Protein AF-A0AA86GM60-F1 (afdb_monomer_lite)

Secondary structure (DSSP, 8-state):
--HHHHHHHHHHHIIIIITT---SSHHHHHHHHHHHHHHHHHT--BGGGTTB-HHHHHHHHHHTTSS----TTSS-----

Structure (mmCIF, N/CA/C/O backbone):
data_AF-A0AA86GM60-F1
#
_entry.id   AF-A0AA86GM60-F1
#
loop_
_atom_site.group_PDB
_atom_site.id
_atom_site.type_symbol
_atom_site.label_atom_id
_atom_site.label_alt_id
_atom_site.label_comp_id
_atom_site.label_asym_id
_atom_site.label_entity_id
_atom_site.label_seq_id
_atom_site.pdbx_PDB_ins_code
_atom_site.Cartn_x
_atom_site.Cartn_y
_atom_site.Cartn_z
_atom_site.occupancy
_atom_site.B_iso_or_equiv
_atom_site.auth_seq_id
_atom_site.auth_comp_id
_atom_site.auth_asym_id
_atom_site.auth_atom_id
_atom_site.pdbx_PDB_model_num
ATOM 1 N N . MET A 1 1 ? 21.842 -1.299 0.604 1.00 58.25 1 MET A N 1
ATOM 2 C CA . MET A 1 1 ? 21.035 -0.453 -0.315 1.00 58.25 1 MET A CA 1
ATOM 3 C C . MET A 1 1 ? 19.532 -0.711 -0.126 1.00 58.25 1 MET A C 1
ATOM 5 O O . MET A 1 1 ? 18.718 -0.309 -0.944 1.00 58.25 1 MET A O 1
ATOM 9 N N . ASP A 1 2 ? 19.159 -1.347 0.985 1.00 58.03 2 ASP A N 1
ATOM 10 C CA . ASP A 1 2 ? 17.892 -2.066 1.152 1.00 58.03 2 ASP A CA 1
ATOM 11 C C . ASP A 1 2 ? 16.840 -1.216 1.870 1.00 58.03 2 ASP A C 1
ATOM 13 O O . ASP A 1 2 ? 15.638 -1.395 1.686 1.00 58.03 2 ASP A O 1
ATOM 17 N N . ASN A 1 3 ? 17.298 -0.223 2.637 1.00 70.88 3 ASN A N 1
ATOM 18 C CA . ASN A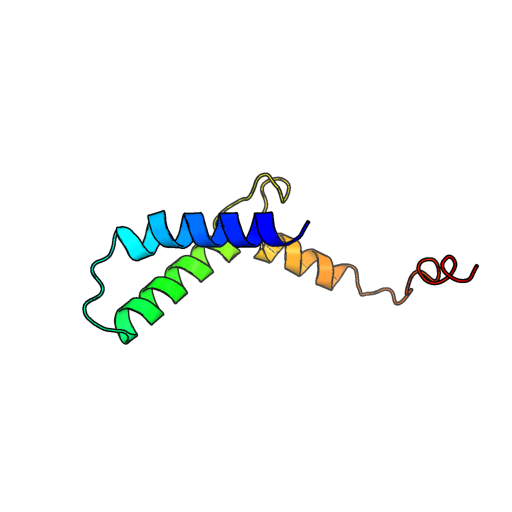 1 3 ? 16.420 0.638 3.417 1.00 70.88 3 ASN A CA 1
ATOM 19 C C . ASN A 1 3 ? 15.638 1.624 2.535 1.00 70.88 3 ASN A C 1
ATOM 21 O O . ASN A 1 3 ? 14.455 1.830 2.759 1.00 70.88 3 ASN A O 1
ATOM 25 N N . VAL A 1 4 ? 16.234 2.137 1.450 1.00 80.19 4 VAL A N 1
ATOM 26 C CA . VAL A 1 4 ? 15.595 3.159 0.596 1.00 80.19 4 VAL A CA 1
ATOM 27 C C . VAL A 1 4 ? 14.264 2.695 -0.013 1.00 80.19 4 VAL A C 1
ATOM 29 O O . VAL A 1 4 ? 13.335 3.490 -0.171 1.00 80.19 4 VAL A O 1
ATOM 32 N N . PHE A 1 5 ? 14.137 1.402 -0.332 1.00 75.19 5 PHE A N 1
ATOM 33 C CA . PHE A 1 5 ? 12.892 0.825 -0.844 1.00 75.19 5 PHE A CA 1
ATOM 34 C C . PHE A 1 5 ? 11.830 0.730 0.250 1.00 75.19 5 PHE A C 1
ATOM 36 O O . PHE A 1 5 ? 10.686 1.134 0.033 1.00 75.19 5 PHE A O 1
ATOM 43 N N . ILE A 1 6 ? 12.225 0.254 1.432 1.00 81.69 6 ILE A N 1
ATOM 44 C CA . ILE A 1 6 ? 11.361 0.163 2.609 1.00 81.69 6 ILE A CA 1
ATOM 45 C C . ILE A 1 6 ? 10.908 1.555 3.062 1.00 81.69 6 ILE A C 1
ATOM 47 O O . ILE A 1 6 ? 9.721 1.770 3.286 1.00 81.69 6 ILE A O 1
ATOM 51 N N . GLU A 1 7 ? 11.798 2.540 3.105 1.00 88.06 7 GLU A N 1
ATOM 52 C CA . GLU A 1 7 ? 11.467 3.924 3.448 1.00 88.06 7 GLU A CA 1
ATOM 53 C C . GLU A 1 7 ? 10.468 4.533 2.461 1.00 88.06 7 GLU A C 1
ATOM 55 O O . GLU A 1 7 ? 9.506 5.191 2.866 1.00 88.06 7 GLU A O 1
ATOM 60 N N . ARG A 1 8 ? 10.643 4.282 1.157 1.00 85.50 8 ARG A N 1
ATOM 61 C CA . ARG A 1 8 ? 9.720 4.769 0.124 1.00 85.50 8 ARG A CA 1
ATOM 62 C C . ARG A 1 8 ? 8.353 4.093 0.213 1.00 85.50 8 ARG A C 1
ATOM 64 O O . ARG A 1 8 ? 7.342 4.781 0.073 1.00 85.50 8 ARG A O 1
ATOM 71 N N . LEU A 1 9 ? 8.321 2.788 0.491 1.00 86.12 9 LEU A N 1
ATOM 72 C CA . LEU A 1 9 ? 7.097 2.036 0.773 1.00 86.12 9 LEU A CA 1
ATOM 73 C C . LEU A 1 9 ? 6.354 2.643 1.970 1.00 86.12 9 LEU A C 1
ATOM 75 O O . LEU A 1 9 ? 5.187 3.008 1.843 1.00 86.12 9 LEU A O 1
ATOM 79 N N . TRP A 1 10 ? 7.035 2.807 3.107 1.00 87.38 10 TRP A N 1
ATOM 80 C CA . TRP A 1 10 ? 6.443 3.361 4.327 1.00 87.38 10 TRP A CA 1
ATOM 81 C C . TRP A 1 10 ? 5.981 4.803 4.158 1.00 87.38 10 TRP A C 1
ATOM 83 O O . TRP A 1 10 ? 4.963 5.197 4.728 1.00 87.38 10 TRP A O 1
ATOM 93 N N . ARG A 1 11 ? 6.698 5.604 3.366 1.00 88.81 11 ARG A N 1
ATOM 94 C CA . ARG A 1 11 ? 6.256 6.953 3.021 1.00 88.81 11 ARG A CA 1
ATOM 95 C C . ARG A 1 11 ? 4.935 6.896 2.259 1.00 88.81 11 ARG A C 1
ATOM 97 O O . ARG A 1 11 ? 3.969 7.490 2.724 1.00 88.81 11 ARG A O 1
ATOM 104 N N . SER A 1 12 ? 4.860 6.140 1.166 1.00 87.94 12 SER A N 1
ATOM 105 C CA . SER A 1 12 ? 3.613 5.981 0.406 1.00 87.94 12 SER A CA 1
ATOM 106 C C . SER A 1 12 ? 2.469 5.441 1.272 1.00 87.94 12 SER A C 1
ATOM 108 O O . SER A 1 12 ? 1.387 6.013 1.247 1.00 87.94 12 SER A O 1
ATOM 110 N N . LEU A 1 13 ? 2.710 4.442 2.126 1.00 88.75 13 LEU A N 1
ATOM 111 C CA . LEU A 1 13 ? 1.681 3.895 3.019 1.00 88.75 13 LEU A CA 1
ATOM 112 C C . LEU A 1 13 ? 1.088 4.960 3.948 1.00 88.75 13 LEU A C 1
ATOM 114 O O . LEU A 1 13 ? -0.130 5.057 4.107 1.00 88.75 13 LEU A O 1
ATOM 118 N N . LYS A 1 14 ? 1.947 5.769 4.576 1.00 86.06 14 LYS A N 1
ATOM 119 C CA . LYS A 1 14 ? 1.487 6.804 5.502 1.00 86.06 14 LYS A CA 1
ATOM 120 C C . LYS A 1 14 ? 0.658 7.865 4.790 1.00 86.06 14 LYS A C 1
ATOM 122 O O . LYS A 1 14 ? -0.423 8.188 5.262 1.00 86.06 14 LYS A O 1
ATOM 127 N N . TYR A 1 15 ? 1.135 8.369 3.655 1.00 88.94 15 TYR A N 1
ATOM 128 C CA . TYR A 1 15 ? 0.460 9.453 2.938 1.00 88.94 15 TYR A CA 1
ATOM 129 C C . TYR A 1 15 ? -0.795 9.005 2.188 1.00 88.94 15 TYR A C 1
ATOM 131 O O . TYR A 1 15 ? -1.736 9.780 2.092 1.00 88.94 15 TYR A O 1
ATOM 139 N N . GLU A 1 16 ? -0.820 7.784 1.659 1.00 84.62 16 GLU A N 1
ATOM 140 C CA . GLU A 1 16 ? -1.909 7.303 0.801 1.00 84.62 16 GLU A CA 1
ATOM 141 C C . GLU A 1 16 ? -2.964 6.489 1.566 1.00 84.62 16 GLU A C 1
ATOM 143 O O . GLU A 1 16 ? -4.060 6.291 1.055 1.00 84.62 16 GLU A O 1
ATOM 148 N N . CYS A 1 17 ? -2.658 6.002 2.774 1.00 84.75 17 CYS A N 1
ATOM 149 C CA . CYS A 1 17 ? -3.593 5.211 3.577 1.00 84.75 17 CYS A CA 1
ATOM 150 C C . CYS A 1 17 ? -3.774 5.792 4.982 1.00 84.75 17 CYS A C 1
ATOM 152 O O . CYS A 1 17 ? -4.884 6.131 5.372 1.00 84.75 17 CYS A O 1
ATOM 154 N N . VAL A 1 18 ? -2.702 5.912 5.765 1.00 83.38 18 VAL A N 1
ATOM 155 C CA . VAL A 1 18 ? -2.834 6.211 7.205 1.00 83.38 18 VAL A CA 1
ATOM 156 C C . VAL A 1 18 ? -3.288 7.648 7.467 1.00 83.38 18 VAL A C 1
ATOM 158 O O . VAL A 1 18 ? -4.106 7.872 8.345 1.00 83.38 18 VAL A O 1
ATOM 161 N N . TYR A 1 19 ? -2.787 8.627 6.715 1.00 83.75 19 TYR A N 1
ATOM 162 C CA . TYR A 1 19 ? -3.129 10.040 6.919 1.00 83.75 19 TYR A CA 1
ATOM 163 C C . TYR A 1 19 ? -4.444 10.458 6.256 1.00 83.75 19 TYR A C 1
ATOM 165 O O . TYR A 1 19 ? -5.007 11.479 6.635 1.00 83.75 19 TYR A O 1
ATOM 173 N N . LEU A 1 20 ? -4.941 9.684 5.287 1.00 79.81 20 LEU A N 1
ATOM 174 C CA . LEU A 1 20 ? -6.210 9.963 4.604 1.00 79.81 20 LEU A CA 1
ATOM 175 C C . LEU A 1 20 ? -7.416 9.320 5.297 1.00 79.81 20 LEU A C 1
ATOM 177 O O . LEU A 1 20 ? -8.551 9.706 5.027 1.00 79.81 20 LEU A O 1
ATOM 181 N N . HIS A 1 21 ? -7.186 8.349 6.183 1.00 77.44 21 HIS A N 1
ATOM 182 C CA . HIS A 1 21 ? -8.243 7.611 6.859 1.00 77.44 21 HIS A CA 1
ATOM 183 C C . HIS A 1 21 ? -8.163 7.807 8.374 1.00 77.44 21 HIS A C 1
ATOM 185 O O . HIS A 1 21 ? -7.198 7.402 9.020 1.00 77.44 21 HIS A O 1
ATOM 191 N N . ALA A 1 22 ? -9.217 8.382 8.953 1.00 75.81 22 ALA A N 1
ATOM 192 C CA . ALA A 1 22 ? -9.433 8.376 10.393 1.00 75.81 22 ALA A CA 1
ATOM 193 C C . ALA A 1 22 ? -9.985 7.003 10.801 1.00 75.81 22 ALA A C 1
ATOM 195 O O . ALA A 1 22 ? -11.193 6.812 10.886 1.00 75.81 22 ALA A O 1
ATOM 196 N N . PHE A 1 23 ? -9.105 6.015 10.965 1.00 81.06 23 PHE A N 1
ATOM 197 C CA . PHE A 1 23 ? -9.515 4.698 11.449 1.00 81.06 23 PHE A CA 1
ATOM 198 C C . PHE A 1 23 ? -9.954 4.798 12.911 1.00 81.06 23 PHE A C 1
ATOM 200 O O . PHE A 1 23 ? -9.158 5.180 13.769 1.00 81.06 23 PHE A O 1
ATOM 207 N N . GLU A 1 24 ? -11.201 4.433 13.195 1.00 76.62 24 GLU A N 1
ATOM 208 C CA . GLU A 1 24 ? -11.763 4.468 14.549 1.00 76.62 24 GLU A CA 1
ATOM 209 C C . GLU A 1 24 ? -11.328 3.245 15.366 1.00 76.62 24 GLU A C 1
ATOM 211 O O . GLU A 1 24 ? -11.185 3.314 16.588 1.00 76.62 24 GLU A O 1
ATOM 216 N N . THR A 1 25 ? -11.047 2.123 14.691 1.00 85.75 25 THR A N 1
ATOM 217 C CA . THR A 1 25 ? -10.629 0.870 15.329 1.00 85.75 25 THR A CA 1
ATOM 218 C C . THR A 1 25 ? -9.400 0.228 14.676 1.00 85.75 25 THR A C 1
ATOM 220 O O . THR A 1 25 ? -9.128 0.364 13.480 1.00 85.75 25 THR A O 1
ATOM 223 N N . GLY A 1 26 ? -8.659 -0.565 15.461 1.00 83.69 26 GLY A N 1
ATOM 224 C CA . GLY A 1 26 ? -7.510 -1.332 14.960 1.00 83.69 26 GLY A CA 1
ATOM 225 C C . GLY A 1 26 ? -7.878 -2.364 13.883 1.00 83.69 26 GLY A C 1
ATOM 226 O O . GLY A 1 26 ? -7.070 -2.658 13.001 1.00 83.69 26 GLY A O 1
ATOM 227 N N . SER A 1 27 ? -9.108 -2.884 13.912 1.00 88.06 27 SER A N 1
ATOM 228 C CA . SER A 1 27 ? -9.630 -3.814 12.902 1.00 88.06 27 SER A CA 1
ATOM 229 C C . SER A 1 27 ? -9.807 -3.140 11.542 1.00 88.06 27 SER A C 1
ATOM 231 O O . SER A 1 27 ? -9.434 -3.711 10.515 1.00 88.06 27 SER A O 1
ATOM 233 N N . GLU A 1 28 ? -10.311 -1.907 11.525 1.00 84.69 28 GLU A N 1
ATOM 234 C CA . GLU A 1 28 ? -10.453 -1.118 10.300 1.00 84.69 28 GLU A CA 1
ATOM 235 C C . GLU A 1 28 ? -9.104 -0.702 9.733 1.00 84.69 28 GLU A C 1
ATOM 237 O O . GLU A 1 28 ? -8.895 -0.820 8.524 1.00 84.69 28 GLU A O 1
ATOM 242 N N . LEU A 1 29 ? -8.162 -0.313 10.599 1.00 87.12 29 LEU A N 1
ATOM 243 C CA . LEU A 1 29 ? -6.781 -0.067 10.198 1.00 87.12 29 LEU A CA 1
ATOM 244 C C . LEU A 1 29 ? -6.187 -1.315 9.537 1.00 87.12 29 LEU A C 1
ATOM 246 O O . LEU A 1 29 ? -5.646 -1.228 8.439 1.00 87.12 29 LEU A O 1
ATOM 250 N N . ARG A 1 30 ? -6.332 -2.497 10.149 1.00 88.00 30 ARG A N 1
ATOM 251 C CA . ARG A 1 30 ? -5.824 -3.754 9.577 1.00 88.00 30 ARG A CA 1
ATOM 252 C C . ARG A 1 30 ? -6.442 -4.054 8.211 1.00 88.00 30 ARG A C 1
ATOM 254 O O . ARG A 1 30 ? -5.722 -4.456 7.296 1.00 88.00 30 ARG A O 1
ATOM 261 N N . ALA A 1 31 ? -7.746 -3.840 8.054 1.00 89.38 31 ALA A N 1
ATOM 262 C CA . ALA A 1 31 ? -8.426 -4.020 6.775 1.00 89.38 31 ALA A CA 1
ATOM 263 C C . ALA A 1 31 ? -7.955 -2.998 5.722 1.00 89.38 31 ALA A C 1
ATOM 265 O O . ALA A 1 31 ? -7.709 -3.370 4.574 1.00 89.38 31 ALA A O 1
ATOM 266 N N . GLY A 1 32 ? -7.781 -1.730 6.106 1.00 87.12 32 GLY A N 1
ATOM 267 C CA . GLY A 1 32 ? -7.253 -0.663 5.251 1.00 87.12 32 GLY A CA 1
ATOM 268 C C . GLY A 1 32 ? -5.827 -0.9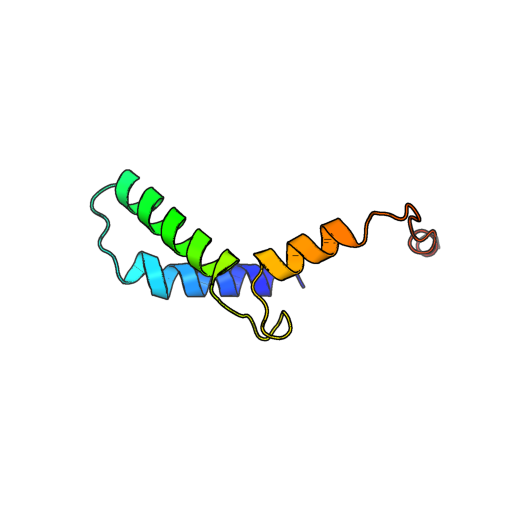41 4.783 1.00 87.12 32 GLY A C 1
ATOM 269 O O . GLY A 1 32 ? -5.559 -0.912 3.582 1.00 87.12 32 GLY A O 1
ATOM 270 N N . LEU A 1 33 ? -4.944 -1.324 5.708 1.00 89.06 33 LEU A N 1
ATOM 271 C CA . LEU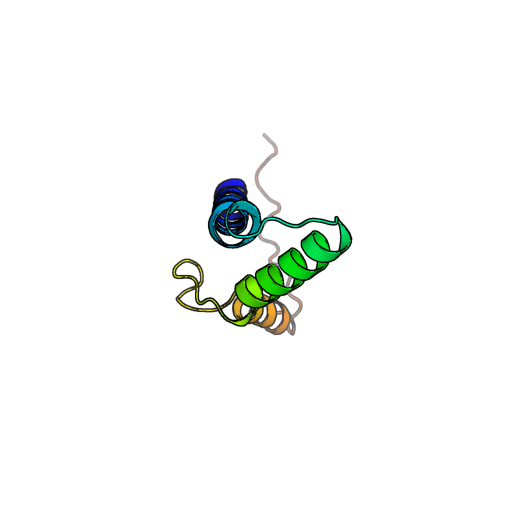 A 1 33 ? -3.574 -1.744 5.412 1.00 89.06 33 LEU A CA 1
ATOM 272 C C . LEU A 1 33 ? -3.551 -2.942 4.458 1.00 89.06 33 LEU A C 1
ATOM 274 O O . LEU A 1 33 ? -2.804 -2.931 3.485 1.00 89.06 33 LEU A O 1
ATOM 278 N N . GLY A 1 34 ? -4.394 -3.953 4.691 1.00 90.00 34 GLY A N 1
ATOM 279 C CA . GLY A 1 34 ? -4.483 -5.127 3.821 1.00 90.00 34 GLY A CA 1
ATOM 280 C C . GLY A 1 34 ? -4.881 -4.773 2.386 1.00 90.00 34 GLY A C 1
ATOM 281 O O . GLY A 1 34 ? -4.247 -5.237 1.432 1.00 90.00 34 GLY A O 1
ATOM 282 N N . ARG A 1 35 ? -5.881 -3.898 2.218 1.00 89.31 35 ARG A N 1
ATOM 283 C CA . ARG A 1 35 ? -6.286 -3.395 0.896 1.00 89.31 35 ARG A CA 1
ATOM 284 C C . ARG A 1 35 ? -5.161 -2.614 0.224 1.00 89.31 35 ARG A C 1
ATOM 286 O O . ARG A 1 35 ? -4.854 -2.874 -0.938 1.00 89.31 35 ARG A O 1
ATOM 293 N N . TRP A 1 36 ? -4.514 -1.710 0.958 1.00 90.88 36 TRP A N 1
ATOM 294 C CA . TRP A 1 36 ? -3.443 -0.881 0.415 1.00 90.88 36 TRP A CA 1
ATOM 295 C C . TRP A 1 36 ? -2.215 -1.705 0.004 1.00 90.88 36 TRP A C 1
ATOM 297 O O . TRP A 1 36 ? -1.696 -1.531 -1.097 1.00 90.88 36 TRP A O 1
ATOM 307 N N . ILE A 1 37 ? -1.786 -2.663 0.832 1.00 90.50 37 ILE A N 1
ATOM 308 C CA . ILE A 1 37 ? -0.663 -3.564 0.525 1.00 90.50 37 ILE A CA 1
ATOM 309 C C . ILE A 1 37 ? -0.977 -4.418 -0.709 1.00 90.50 37 ILE A C 1
ATOM 311 O O . ILE A 1 37 ? -0.121 -4.593 -1.576 1.00 90.50 37 ILE A O 1
ATOM 315 N N . THR A 1 38 ? -2.210 -4.922 -0.821 1.00 89.88 38 THR A N 1
ATOM 316 C CA . THR A 1 38 ? -2.645 -5.693 -1.996 1.00 89.88 38 THR A CA 1
ATOM 317 C C . THR A 1 38 ? -2.560 -4.844 -3.260 1.00 89.88 38 THR A C 1
ATOM 319 O O . THR A 1 38 ? -1.962 -5.274 -4.246 1.00 89.88 38 THR A O 1
ATOM 322 N N . TYR A 1 39 ? -3.079 -3.615 -3.222 1.00 89.19 39 TYR A N 1
ATOM 323 C CA . TYR A 1 39 ? -2.981 -2.662 -4.327 1.00 89.19 39 TYR A CA 1
ATOM 324 C C . TYR A 1 39 ? -1.521 -2.369 -4.712 1.00 89.19 39 TYR A C 1
ATOM 326 O O . TYR A 1 39 ? -1.145 -2.502 -5.880 1.00 89.19 39 TYR A O 1
ATOM 334 N N . TYR A 1 40 ? -0.673 -2.055 -3.728 1.00 86.69 40 TYR A N 1
ATOM 335 C CA . TYR A 1 40 ? 0.743 -1.749 -3.940 1.00 86.69 40 TYR A CA 1
ATOM 336 C C . TYR A 1 40 ? 1.495 -2.897 -4.632 1.00 86.69 40 TYR A C 1
ATOM 338 O O . TYR A 1 40 ? 2.322 -2.658 -5.517 1.00 86.69 40 TYR A O 1
ATOM 346 N N . ASN A 1 41 ? 1.192 -4.140 -4.248 1.00 85.88 41 ASN A N 1
ATOM 347 C CA . ASN A 1 41 ? 1.875 -5.331 -4.745 1.00 85.88 41 ASN A CA 1
ATOM 348 C C . ASN A 1 41 ? 1.337 -5.860 -6.080 1.00 85.88 41 ASN A C 1
ATOM 350 O O . ASN A 1 41 ? 2.085 -6.532 -6.785 1.00 85.88 41 ASN A O 1
ATOM 354 N N . THR A 1 42 ? 0.073 -5.597 -6.425 1.00 85.00 42 THR A N 1
ATOM 355 C CA . THR A 1 42 ? -0.592 -6.263 -7.566 1.00 85.00 42 THR A CA 1
ATOM 356 C C . THR A 1 42 ? -1.042 -5.331 -8.681 1.00 85.00 42 THR A C 1
ATOM 358 O O . THR A 1 42 ? -1.265 -5.805 -9.788 1.00 85.00 42 THR A O 1
ATOM 361 N N . GLN A 1 43 ? -1.177 -4.028 -8.421 1.00 82.81 43 GLN A N 1
ATOM 362 C CA . GLN A 1 43 ? -1.757 -3.092 -9.393 1.00 82.81 43 GLN A CA 1
ATOM 363 C C . GLN A 1 43 ? -0.839 -1.920 -9.730 1.00 82.81 43 GLN A C 1
ATOM 365 O O . GLN A 1 43 ? -0.981 -1.326 -10.793 1.00 82.81 43 GLN A O 1
ATOM 370 N N . ARG A 1 44 ? 0.109 -1.572 -8.851 1.00 79.56 44 ARG A N 1
ATOM 371 C CA . ARG A 1 44 ? 0.969 -0.401 -9.044 1.00 79.56 44 ARG A CA 1
ATOM 372 C C . ARG A 1 44 ? 2.244 -0.765 -9.818 1.00 79.56 44 ARG A C 1
ATOM 374 O O . ARG A 1 44 ? 3.091 -1.468 -9.263 1.00 79.56 44 ARG A O 1
ATOM 381 N N . PRO A 1 45 ? 2.430 -0.286 -11.060 1.00 77.38 45 PRO A N 1
ATOM 382 C CA . PRO A 1 45 ? 3.688 -0.450 -11.777 1.00 77.38 45 PRO A CA 1
ATOM 383 C C . PRO A 1 45 ? 4.768 0.449 -11.162 1.00 77.38 45 PRO A C 1
ATOM 385 O O . PRO A 1 45 ? 4.542 1.636 -10.914 1.00 77.38 45 PRO A O 1
ATOM 388 N N . HIS A 1 46 ? 5.960 -0.099 -10.915 1.00 80.06 46 HIS A N 1
ATOM 389 C CA . HIS A 1 46 ? 7.079 0.654 -10.339 1.00 80.06 46 HIS A CA 1
ATOM 390 C C . HIS A 1 46 ? 8.179 0.849 -11.377 1.00 80.06 46 HIS A C 1
ATOM 392 O O . HIS A 1 46 ? 8.672 -0.113 -11.963 1.00 80.06 46 HIS A O 1
ATOM 398 N N . SER A 1 47 ? 8.632 2.089 -11.572 1.00 77.62 47 SER A N 1
ATOM 399 C CA . SER A 1 47 ? 9.719 2.405 -12.514 1.00 77.62 47 SER A CA 1
ATOM 400 C C . SER A 1 47 ? 11.022 1.673 -12.170 1.00 77.62 47 SER A C 1
ATOM 402 O O . SER A 1 47 ? 11.735 1.241 -13.068 1.00 77.62 47 SER A O 1
ATOM 404 N N . GLY A 1 48 ? 11.290 1.448 -10.876 1.00 74.75 48 GLY A N 1
ATOM 405 C CA . GLY A 1 48 ? 12.425 0.639 -10.409 1.00 74.75 48 GLY A CA 1
ATOM 406 C C . GLY A 1 48 ? 12.314 -0.859 -10.729 1.00 74.75 48 GLY A C 1
ATOM 407 O O . GLY A 1 48 ? 13.306 -1.571 -10.648 1.00 74.75 48 GLY A O 1
ATOM 408 N N . LEU A 1 49 ? 11.130 -1.333 -11.127 1.00 76.88 49 LEU A N 1
ATOM 409 C CA . LEU A 1 49 ? 10.862 -2.701 -11.581 1.00 76.88 49 LEU A CA 1
ATOM 410 C C . LEU A 1 49 ? 10.581 -2.752 -13.093 1.00 76.88 49 LEU A C 1
ATOM 412 O O . LEU A 1 49 ? 9.870 -3.640 -13.561 1.00 76.88 49 LEU A O 1
ATOM 416 N N . ALA A 1 50 ? 11.104 -1.789 -13.860 1.00 81.38 50 ALA A N 1
ATOM 417 C CA . ALA A 1 50 ? 10.848 -1.645 -15.296 1.00 81.38 50 ALA A CA 1
ATOM 418 C C . ALA A 1 50 ? 9.347 -1.545 -15.641 1.00 81.38 50 ALA A C 1
ATOM 420 O O . ALA A 1 50 ? 8.883 -2.117 -16.625 1.00 81.38 50 ALA A O 1
ATOM 421 N N . GLY A 1 51 ? 8.579 -0.839 -14.804 1.00 79.94 51 GLY A N 1
ATOM 422 C CA . GLY A 1 51 ? 7.143 -0.631 -15.008 1.00 79.94 51 GLY A CA 1
ATOM 423 C C . GLY A 1 51 ? 6.275 -1.826 -14.616 1.00 79.94 51 GLY A C 1
ATOM 424 O O . GLY A 1 51 ? 5.112 -1.871 -14.994 1.00 79.94 51 GLY A O 1
ATOM 425 N N . ARG A 1 52 ? 6.816 -2.787 -13.862 1.00 79.44 52 ARG A N 1
ATOM 426 C CA . ARG A 1 52 ? 6.085 -3.971 -13.391 1.00 79.44 52 ARG A CA 1
ATOM 427 C C . ARG A 1 52 ? 5.659 -3.831 -11.941 1.00 79.44 52 ARG A C 1
ATOM 429 O O . ARG A 1 52 ? 6.213 -3.024 -11.187 1.00 79.44 52 ARG A O 1
ATOM 436 N N . THR A 1 53 ? 4.689 -4.639 -11.547 1.00 85.38 53 THR A N 1
ATOM 437 C CA . THR A 1 53 ? 4.268 -4.752 -10.153 1.00 85.38 53 THR A CA 1
ATOM 438 C C . THR A 1 53 ? 5.245 -5.631 -9.357 1.00 85.38 53 THR A C 1
ATOM 440 O O . THR A 1 53 ? 5.948 -6.473 -9.933 1.00 85.38 53 THR A O 1
ATOM 443 N N . PRO A 1 54 ? 5.317 -5.476 -8.023 1.00 82.69 54 PRO A N 1
ATOM 444 C CA . PRO A 1 54 ? 6.166 -6.316 -7.181 1.00 82.69 54 PRO A CA 1
ATOM 445 C C . PRO A 1 54 ? 5.813 -7.805 -7.292 1.00 82.69 54 PRO A C 1
ATOM 447 O O . PRO A 1 54 ? 6.714 -8.642 -7.336 1.00 82.69 54 PRO A O 1
ATOM 450 N N . ALA A 1 55 ? 4.523 -8.139 -7.417 1.00 83.94 55 ALA A N 1
ATOM 451 C CA . ALA A 1 55 ? 4.067 -9.513 -7.613 1.00 83.94 55 ALA A CA 1
ATOM 452 C C . ALA A 1 55 ? 4.596 -10.121 -8.923 1.00 83.94 55 ALA A C 1
ATOM 454 O O . ALA A 1 55 ? 5.072 -11.256 -8.927 1.00 83.94 55 ALA A O 1
ATOM 455 N N . GLU A 1 56 ? 4.574 -9.370 -10.027 1.00 80.31 56 GLU A N 1
ATOM 456 C CA . GLU A 1 56 ? 5.126 -9.825 -11.310 1.00 80.31 56 GLU A CA 1
ATOM 457 C C . GLU A 1 56 ? 6.647 -9.991 -11.258 1.00 80.31 56 GLU A C 1
ATOM 459 O O . GLU A 1 56 ? 7.192 -10.967 -11.781 1.00 80.31 56 GLU A O 1
ATOM 464 N N . ALA A 1 57 ? 7.346 -9.058 -10.608 1.00 81.25 57 ALA A N 1
ATOM 465 C CA . ALA A 1 57 ? 8.792 -9.131 -10.446 1.00 81.25 57 ALA A CA 1
ATOM 466 C C . ALA A 1 57 ? 9.209 -10.364 -9.628 1.00 81.25 57 ALA A C 1
ATOM 468 O O . ALA A 1 57 ? 10.117 -11.084 -10.045 1.00 81.25 57 ALA A O 1
ATOM 469 N N . TYR A 1 58 ? 8.517 -10.643 -8.519 1.00 78.50 58 TYR A N 1
ATOM 470 C CA . TYR A 1 58 ? 8.793 -11.789 -7.652 1.00 78.50 58 TYR A CA 1
ATOM 471 C C . TYR A 1 58 ? 8.447 -13.127 -8.314 1.00 78.50 58 TYR A C 1
ATOM 473 O O . TYR A 1 58 ? 9.236 -14.070 -8.273 1.00 78.50 58 TYR A O 1
ATOM 481 N N . ARG A 1 59 ? 7.304 -13.206 -9.005 1.00 75.25 59 ARG A N 1
ATOM 482 C CA . ARG A 1 59 ? 6.871 -14.430 -9.693 1.00 75.25 59 ARG A CA 1
ATOM 483 C C . ARG A 1 59 ? 7.862 -14.871 -10.777 1.00 75.25 59 ARG A C 1
ATOM 485 O O . ARG A 1 59 ? 8.026 -16.066 -10.998 1.00 75.25 59 ARG A O 1
ATOM 492 N N . ARG A 1 60 ? 8.569 -13.926 -11.405 1.00 62.34 60 ARG A N 1
ATOM 493 C CA . ARG A 1 60 ? 9.651 -14.222 -12.354 1.00 62.34 60 ARG A CA 1
ATOM 494 C C . ARG A 1 60 ? 10.902 -14.785 -11.675 1.00 62.34 60 ARG A C 1
ATOM 496 O O . ARG A 1 60 ? 11.531 -15.665 -12.245 1.00 62.34 60 ARG A O 1
ATOM 503 N N . ILE A 1 61 ? 11.240 -14.326 -10.468 1.00 59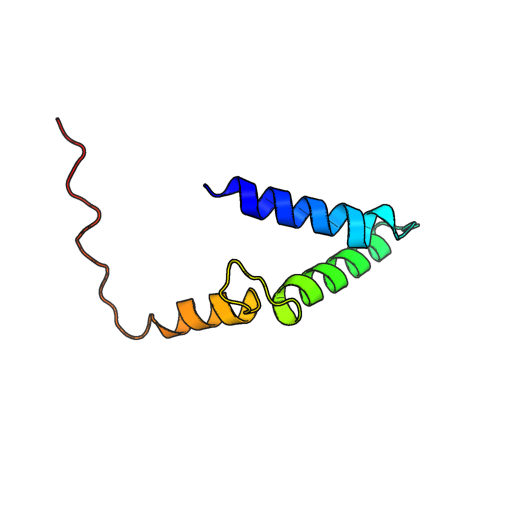.88 61 ILE A N 1
ATOM 504 C CA . ILE A 1 61 ? 12.373 -14.872 -9.699 1.00 59.88 61 ILE A CA 1
ATOM 505 C C . ILE A 1 61 ? 12.124 -16.356 -9.381 1.00 59.88 61 ILE A C 1
ATOM 507 O O . ILE A 1 61 ? 13.026 -17.166 -9.555 1.00 59.88 61 ILE A O 1
ATOM 511 N N . GLY A 1 62 ? 10.888 -16.733 -9.030 1.00 55.09 62 GLY A N 1
ATOM 512 C CA . GLY A 1 62 ? 10.516 -18.134 -8.776 1.00 55.09 62 GLY A CA 1
ATOM 513 C C . GLY A 1 62 ? 10.422 -19.033 -10.020 1.00 55.09 62 GLY A C 1
ATOM 514 O O . GLY A 1 62 ? 10.435 -20.252 -9.892 1.00 55.09 62 GLY A O 1
ATOM 515 N N . GLN A 1 63 ? 10.332 -18.466 -11.229 1.00 48.06 63 GLN A N 1
ATOM 516 C CA . GLN A 1 63 ? 10.333 -19.235 -12.485 1.00 48.06 63 GLN A CA 1
ATOM 517 C C . GLN A 1 63 ? 11.748 -19.488 -13.017 1.00 48.06 63 GLN A C 1
ATOM 519 O O . GLN A 1 63 ? 11.982 -20.508 -13.659 1.00 48.06 63 GLN A O 1
ATOM 524 N N . SER A 1 64 ? 12.697 -18.601 -12.709 1.00 48.31 64 SER A N 1
ATOM 525 C CA . SER A 1 64 ? 14.106 -18.757 -13.084 1.00 48.31 64 SER A CA 1
ATOM 526 C C . SER A 1 64 ? 14.845 -19.857 -12.304 1.00 48.31 64 SER A C 1
ATOM 528 O O . SER A 1 64 ? 15.968 -20.181 -12.668 1.00 48.31 64 SER A O 1
ATOM 530 N N . ASP A 1 65 ? 14.236 -20.435 -11.262 1.00 51.34 65 ASP A N 1
ATOM 531 C CA . ASP A 1 65 ? 14.845 -21.467 -10.402 1.00 51.34 65 ASP A CA 1
ATOM 532 C C . ASP A 1 65 ? 14.637 -22.914 -10.912 1.00 51.34 65 ASP A C 1
ATOM 534 O O . ASP A 1 65 ? 15.107 -23.870 -10.306 1.00 51.34 65 ASP A O 1
ATOM 538 N N . HIS A 1 66 ? 14.013 -23.125 -12.081 1.00 46.91 66 HIS A N 1
ATOM 539 C CA . HIS A 1 66 ? 13.925 -24.461 -12.715 1.00 46.91 66 HIS A CA 1
ATOM 540 C C . HIS A 1 66 ? 15.232 -24.889 -13.411 1.00 46.91 66 HIS A C 1
ATOM 542 O O . HIS A 1 66 ? 15.238 -25.445 -14.509 1.00 46.91 66 HIS A O 1
ATOM 548 N N . GLY A 1 67 ? 16.358 -24.632 -12.759 1.00 43.75 67 GLY A N 1
ATOM 549 C CA . GLY A 1 67 ? 17.686 -24.995 -13.216 1.00 43.75 67 GLY A CA 1
ATOM 550 C C . GLY A 1 67 ? 18.663 -24.788 -12.079 1.00 43.75 67 GLY A C 1
ATOM 551 O O . GLY A 1 67 ? 19.337 -23.765 -12.028 1.00 43.75 67 GLY A O 1
ATOM 552 N N . GLY A 1 68 ? 18.707 -25.755 -11.160 1.00 47.03 68 GLY A N 1
ATOM 553 C CA . GLY A 1 68 ? 19.682 -25.807 -10.082 1.00 47.03 68 GLY A CA 1
ATOM 554 C C . GLY A 1 68 ? 21.103 -25.617 -10.608 1.00 47.03 68 GLY A C 1
ATOM 555 O O . GLY A 1 68 ? 21.737 -26.547 -11.095 1.00 47.03 68 GLY A O 1
ATOM 556 N N . HIS A 1 69 ? 21.606 -24.398 -10.486 1.00 44.47 69 HIS A N 1
ATOM 557 C CA . HIS A 1 69 ? 23.021 -24.097 -10.495 1.00 44.47 69 HIS A CA 1
ATOM 558 C C . HIS A 1 69 ? 23.210 -22.905 -9.569 1.00 44.47 69 HIS A C 1
ATOM 560 O O . HIS A 1 69 ? 23.030 -21.753 -9.959 1.00 44.47 69 HIS A O 1
ATOM 566 N N . ALA A 1 70 ? 23.531 -23.194 -8.309 1.00 46.16 70 ALA A N 1
ATOM 567 C CA . ALA A 1 70 ? 24.130 -22.188 -7.453 1.00 46.16 70 ALA A CA 1
ATOM 568 C C . ALA A 1 70 ? 25.378 -21.669 -8.188 1.00 46.16 70 ALA A C 1
ATOM 570 O O . ALA A 1 70 ? 26.253 -22.483 -8.498 1.00 46.16 70 ALA A O 1
ATOM 571 N N . PRO A 1 71 ? 25.488 -20.369 -8.518 1.00 44.31 71 PRO A N 1
ATOM 572 C CA . PRO A 1 71 ? 26.738 -19.855 -9.037 1.00 44.31 71 PRO A CA 1
ATOM 573 C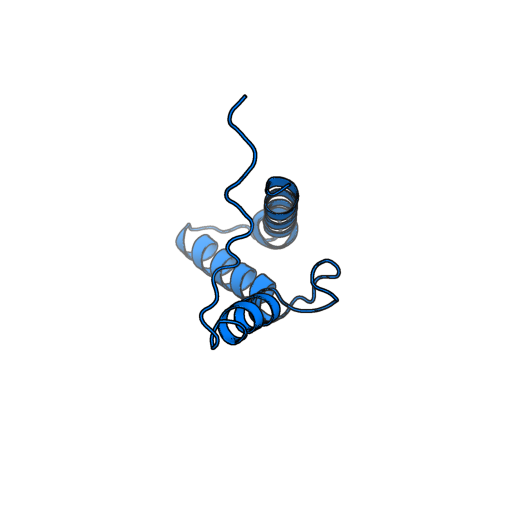 C . PRO A 1 71 ? 27.780 -20.009 -7.928 1.00 44.31 71 PRO A C 1
ATOM 575 O O . PRO A 1 71 ? 27.724 -19.338 -6.899 1.00 44.31 71 PRO A O 1
ATOM 578 N N . HIS A 1 72 ? 28.734 -20.908 -8.151 1.00 41.62 72 HIS A N 1
ATOM 579 C CA . HIS A 1 72 ? 29.913 -21.170 -7.320 1.00 41.62 72 HIS A CA 1
ATOM 580 C C . HIS A 1 72 ? 30.871 -19.950 -7.226 1.00 41.62 72 HIS A C 1
ATOM 582 O O . HIS A 1 72 ? 32.031 -20.082 -6.856 1.00 41.62 72 HIS A O 1
ATOM 588 N N . ASP A 1 73 ? 30.413 -18.739 -7.551 1.00 44.22 73 ASP A N 1
ATOM 589 C CA . ASP A 1 73 ? 31.268 -17.561 -7.732 1.00 44.22 73 ASP A CA 1
ATOM 590 C C . ASP A 1 73 ? 31.191 -16.543 -6.582 1.00 44.22 73 ASP A C 1
ATOM 592 O O . ASP A 1 73 ? 31.820 -15.493 -6.634 1.00 44.22 73 ASP A O 1
ATOM 596 N N . LEU A 1 74 ? 30.468 -16.843 -5.494 1.00 41.75 74 LEU A N 1
ATOM 597 C CA . LEU A 1 74 ? 30.367 -15.938 -4.338 1.00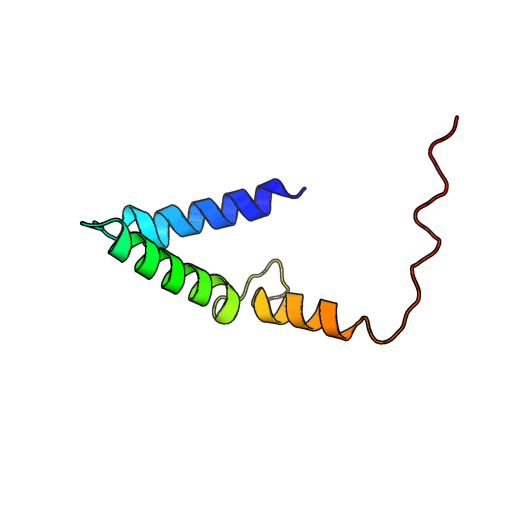 41.75 74 LEU A CA 1
ATOM 598 C C . LEU A 1 74 ? 31.037 -16.463 -3.061 1.00 41.75 74 LEU A C 1
ATOM 600 O O . LEU A 1 74 ? 30.570 -16.190 -1.957 1.00 41.75 74 LEU A O 1
ATOM 604 N N . MET A 1 75 ? 32.134 -17.217 -3.186 1.00 42.19 75 MET A N 1
ATOM 605 C CA . MET A 1 75 ? 32.883 -17.683 -2.012 1.00 42.19 75 MET A CA 1
ATOM 606 C C . MET A 1 75 ? 34.407 -17.736 -2.174 1.00 42.19 75 MET A C 1
ATOM 608 O O . MET A 1 75 ? 35.050 -18.533 -1.512 1.00 42.19 75 MET A O 1
ATOM 612 N N . ILE A 1 76 ? 35.037 -16.866 -2.973 1.00 42.78 76 ILE A N 1
ATOM 613 C CA . ILE A 1 76 ? 36.476 -16.586 -2.801 1.00 42.78 76 ILE A CA 1
ATOM 614 C C . ILE A 1 76 ? 36.731 -15.088 -2.972 1.00 42.78 76 ILE A C 1
ATOM 616 O O . ILE A 1 76 ? 36.864 -14.604 -4.091 1.00 42.78 76 ILE A O 1
ATOM 620 N N . LYS A 1 77 ? 36.793 -14.371 -1.842 1.00 37.78 77 LYS A N 1
ATOM 621 C CA . LYS A 1 77 ? 37.760 -13.298 -1.516 1.00 37.78 77 LYS A CA 1
ATOM 622 C C . LYS A 1 77 ? 37.344 -12.602 -0.217 1.00 37.78 77 LYS A C 1
ATOM 624 O O . LYS A 1 77 ? 36.765 -11.524 -0.239 1.00 37.78 77 LYS A O 1
ATOM 629 N N . GLN A 1 78 ? 37.667 -13.232 0.909 1.00 35.53 78 GLN A N 1
ATOM 630 C CA . GLN A 1 78 ? 38.018 -12.550 2.160 1.00 35.53 78 GLN A CA 1
ATOM 631 C C . GLN A 1 78 ? 38.732 -13.555 3.072 1.00 35.53 78 GLN A C 1
ATOM 633 O O . GLN A 1 78 ? 38.127 -14.217 3.906 1.00 35.53 78 GLN A O 1
ATOM 638 N N . ALA A 1 79 ? 40.031 -13.711 2.824 1.00 34.28 79 ALA A N 1
ATOM 639 C CA . ALA A 1 79 ? 41.006 -14.249 3.766 1.00 34.28 79 ALA A CA 1
ATOM 640 C C . ALA A 1 79 ? 42.397 -13.782 3.312 1.00 34.28 79 ALA A C 1
ATOM 642 O O . ALA A 1 79 ? 43.075 -14.473 2.552 1.00 34.28 79 ALA A O 1
ATOM 643 N N . ALA A 1 80 ? 42.749 -12.560 3.705 1.00 32.50 80 ALA A N 1
ATOM 644 C CA . ALA A 1 80 ? 44.109 -12.071 3.924 1.00 32.50 80 ALA A CA 1
ATOM 645 C C . ALA A 1 80 ? 44.006 -10.773 4.732 1.00 32.50 80 ALA A C 1
ATOM 647 O O . ALA A 1 80 ? 43.209 -9.904 4.308 1.00 32.50 80 ALA A O 1
#

InterPro domains:
  IPR001584 Integrase, catalytic core [PF13683] (1-54)
  IPR012337 Ribonuclease H-like superfamily [SSF53098] (2-60)
  IPR036397 Ribonuclease H superfamily [G3DSA:3.30.420.10] (1-69)

Foldseek 3Di:
DPVVVVVVVVVCCCVVFVVVDPDPDPVVVVVSSVVVVCCQQQPAQDVVQVRDHVVVSVVVVVVVPPDDDDPPPPPDDDDD

Radius of gyration: 18.36 Å; chains: 1; bounding box: 56×36×31 Å

pLDDT: mean 72.83, std 17.82, range [32.5, 90.88]

Organism: NCBI:txid267128

Sequence (80 aa):
MDNVFIERLWRSLKYECVYLHAFETGSELRAGLGRWITYYNTQRPHSGLAGRTPAEAYRRIGQSDHGGHAPHDLMIKQAA